Protein AF-A0A257TPE8-F1 (afdb_monomer_lite)

Radius of gyration: 13.31 Å; chains: 1; bounding box: 31×28×34 Å

Foldseek 3Di:
DDDDDFWDWDFPDDDDPVRCVVPVPHDDQLCDPRTQFTFGLPDPDDQFWTDGNVPNPPIDTDDDPDGRDPPPPD

Sequence (74 aa):
MRGEIDNLRICNHPRTQEEIRSTLHSHLTGKEAGLVGYWDFNQNGSDTEVLDRTGNGNNGRIVDGVKFVPADSL

Structure (mmCIF, N/CA/C/O backbone):
data_AF-A0A257TPE8-F1
#
_entry.id   AF-A0A257TPE8-F1
#
loop_
_atom_site.group_PDB
_atom_site.id
_atom_site.type_symbol
_atom_site.label_atom_id
_atom_site.label_alt_id
_atom_site.label_comp_id
_atom_site.label_asym_id
_atom_site.label_entity_id
_atom_site.label_seq_id
_atom_site.pdbx_PDB_ins_code
_atom_site.Cartn_x
_atom_site.Cartn_y
_atom_site.Cartn_z
_atom_site.occupancy
_atom_site.B_iso_or_equiv
_atom_site.auth_seq_id
_atom_site.auth_comp_id
_atom_site.auth_asym_id
_atom_site.auth_atom_id
_atom_site.pdbx_PDB_model_num
ATOM 1 N N . MET A 1 1 ? -4.428 4.682 -22.764 1.00 62.97 1 MET A N 1
ATOM 2 C CA . MET A 1 1 ? -4.611 5.455 -21.516 1.00 62.97 1 MET A CA 1
ATOM 3 C C . MET A 1 1 ? -3.268 5.495 -20.802 1.00 62.97 1 MET A C 1
ATOM 5 O O . MET A 1 1 ? -2.548 4.509 -20.902 1.00 62.97 1 MET A O 1
ATOM 9 N N . ARG A 1 2 ? -2.901 6.607 -20.163 1.00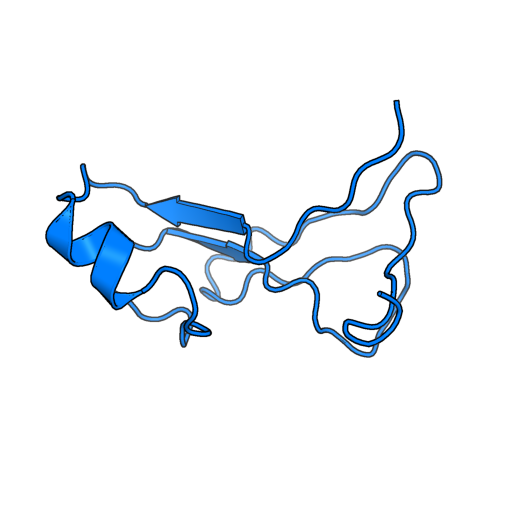 81.25 2 ARG A N 1
ATOM 10 C CA . ARG A 1 2 ? -1.733 6.705 -19.271 1.00 81.25 2 ARG A CA 1
ATOM 11 C C . ARG A 1 2 ? -2.242 7.240 -17.940 1.00 81.25 2 ARG A C 1
ATOM 13 O O . ARG A 1 2 ? -3.085 8.132 -17.954 1.00 81.25 2 ARG A O 1
ATOM 20 N N . GLY A 1 3 ? -1.784 6.661 -16.844 1.00 88.25 3 GLY A N 1
ATOM 21 C CA . GLY A 1 3 ? -2.199 7.037 -15.504 1.00 88.25 3 GLY A CA 1
ATOM 22 C C . GLY A 1 3 ? -1.204 6.512 -14.487 1.00 88.25 3 GLY A C 1
ATOM 23 O O . GLY A 1 3 ? -0.443 5.589 -14.779 1.00 88.25 3 GLY A O 1
ATOM 24 N N . GLU A 1 4 ? -1.233 7.125 -13.318 1.00 89.19 4 GLU A N 1
ATOM 25 C CA . GLU A 1 4 ? -0.390 6.793 -12.180 1.00 89.19 4 GLU A CA 1
ATOM 26 C C . GLU A 1 4 ? -1.290 6.295 -11.051 1.00 89.19 4 GLU A C 1
ATOM 28 O O . GLU A 1 4 ? -2.443 6.717 -10.922 1.00 89.19 4 GLU A O 1
ATOM 33 N N . ILE A 1 5 ? -0.779 5.347 -10.274 1.00 90.69 5 ILE A N 1
ATOM 34 C CA . ILE A 1 5 ? -1.448 4.813 -9.092 1.00 90.69 5 ILE A CA 1
ATOM 35 C C . ILE A 1 5 ? -0.489 5.012 -7.935 1.00 90.69 5 ILE A C 1
ATOM 37 O O . ILE A 1 5 ? 0.689 4.680 -8.043 1.00 90.69 5 ILE A O 1
ATOM 41 N N . ASP A 1 6 ? -1.026 5.505 -6.831 1.00 90.94 6 ASP A N 1
ATOM 42 C CA . ASP A 1 6 ? -0.314 5.612 -5.574 1.00 90.94 6 ASP A CA 1
ATOM 43 C C . ASP A 1 6 ? -1.235 5.191 -4.417 1.00 90.94 6 ASP A C 1
ATOM 45 O O . ASP A 1 6 ? -2.463 5.174 -4.561 1.00 90.94 6 ASP A O 1
ATOM 49 N N . ASN A 1 7 ? -0.651 4.852 -3.266 1.00 92.88 7 ASN A N 1
ATOM 50 C CA . ASN A 1 7 ? -1.356 4.654 -2.002 1.00 92.88 7 ASN A CA 1
ATOM 51 C C . ASN A 1 7 ? -2.483 3.594 -2.055 1.00 92.88 7 ASN A C 1
ATOM 53 O O . ASN A 1 7 ? -3.538 3.762 -1.432 1.00 92.88 7 ASN A O 1
ATOM 57 N N . LEU A 1 8 ? -2.263 2.477 -2.758 1.00 94.94 8 LEU A N 1
ATOM 58 C CA . LEU A 1 8 ? -3.251 1.402 -2.885 1.00 94.94 8 LEU A CA 1
ATOM 59 C C . LEU A 1 8 ? -3.464 0.693 -1.542 1.00 94.94 8 LEU A C 1
ATOM 61 O O . LEU A 1 8 ? -2.516 0.218 -0.916 1.00 94.94 8 LEU A O 1
ATOM 65 N N . ARG A 1 9 ? -4.725 0.583 -1.113 1.00 96.19 9 ARG A N 1
ATOM 66 C CA . ARG A 1 9 ? -5.122 0.022 0.188 1.00 96.19 9 ARG A CA 1
ATOM 67 C C . ARG A 1 9 ? -6.277 -0.954 0.020 1.00 96.19 9 ARG A C 1
ATOM 69 O O . ARG A 1 9 ? -7.210 -0.683 -0.735 1.00 96.19 9 ARG A O 1
ATOM 76 N N . ILE A 1 10 ? -6.251 -2.042 0.783 1.00 96.94 10 ILE A N 1
ATOM 77 C CA . ILE A 1 10 ? -7.369 -2.980 0.917 1.00 96.94 10 ILE A CA 1
ATOM 78 C C . ILE A 1 10 ? -7.690 -3.1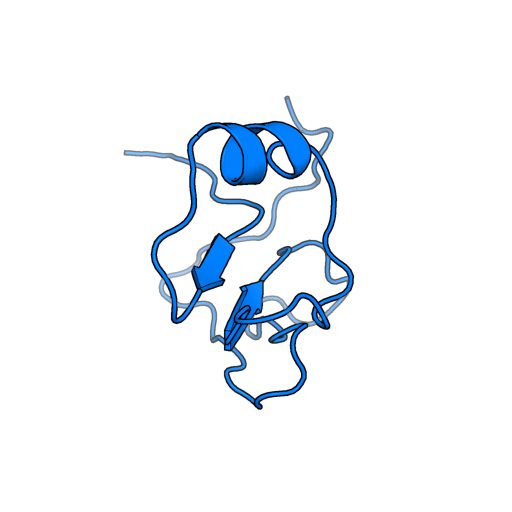33 2.401 1.00 96.94 10 ILE A C 1
ATOM 80 O O . ILE A 1 10 ? -6.819 -3.474 3.201 1.00 96.94 10 ILE A O 1
ATOM 84 N N . CYS A 1 11 ? -8.954 -2.904 2.758 1.00 96.69 11 CYS A N 1
ATOM 85 C CA . CYS A 1 11 ? -9.466 -3.066 4.115 1.00 96.69 11 CYS A CA 1
ATOM 86 C C . CYS A 1 11 ? -10.536 -4.161 4.150 1.00 96.69 11 CYS A C 1
ATOM 88 O O . CYS A 1 11 ? -11.329 -4.289 3.218 1.00 96.69 11 CYS A O 1
ATOM 90 N N . ASN A 1 12 ? -10.579 -4.936 5.230 1.00 97.56 12 ASN A N 1
ATOM 91 C CA . ASN A 1 12 ? -11.544 -6.025 5.415 1.00 97.56 12 ASN A CA 1
ATOM 92 C C . ASN A 1 12 ? -12.844 -5.587 6.113 1.00 97.56 12 ASN A C 1
ATOM 94 O O . ASN A 1 12 ? -13.651 -6.432 6.498 1.00 97.56 12 ASN A O 1
ATOM 98 N N . HIS A 1 13 ? -13.053 -4.281 6.269 1.00 95.62 13 HIS A N 1
ATOM 99 C CA . HIS A 1 13 ? -14.277 -3.705 6.804 1.00 95.62 13 HIS A CA 1
ATOM 100 C C . HIS A 1 13 ? -14.749 -2.535 5.931 1.00 95.62 13 HIS A C 1
ATOM 102 O O . HIS A 1 13 ? -13.927 -1.863 5.296 1.00 95.62 13 HIS A O 1
ATOM 108 N N . PRO A 1 14 ? -16.063 -2.252 5.908 1.00 95.94 14 PRO A N 1
ATOM 109 C CA . PRO A 1 14 ? -16.575 -1.023 5.323 1.00 95.94 14 PRO A CA 1
ATOM 110 C C . PRO A 1 14 ? -15.991 0.183 6.058 1.00 95.94 14 PRO A C 1
ATOM 112 O O . PRO A 1 14 ? -16.042 0.238 7.288 1.00 95.94 14 PRO A O 1
ATOM 115 N N . ARG A 1 15 ? -15.453 1.145 5.305 1.00 94.56 15 ARG A N 1
ATOM 116 C CA . ARG A 1 15 ? -14.946 2.404 5.857 1.00 94.56 15 ARG A CA 1
ATOM 117 C C . ARG A 1 15 ? -15.988 3.504 5.735 1.00 94.56 15 ARG A C 1
ATOM 119 O O . ARG A 1 15 ? -16.671 3.595 4.711 1.00 94.56 15 ARG A O 1
ATOM 126 N N . THR A 1 16 ? -16.088 4.352 6.750 1.00 95.94 16 THR A N 1
ATOM 127 C CA . THR A 1 16 ? -16.946 5.542 6.689 1.00 95.94 16 THR A CA 1
ATOM 128 C C . THR A 1 16 ? -16.312 6.633 5.826 1.00 95.94 16 THR A C 1
ATOM 130 O O . THR A 1 16 ? -15.114 6.616 5.526 1.00 95.94 16 THR A O 1
ATOM 133 N N . GLN A 1 17 ? -17.112 7.622 5.424 1.00 97.25 17 GLN A N 1
ATOM 134 C CA . GLN A 1 17 ? -16.597 8.781 4.696 1.00 97.25 17 GLN A CA 1
ATOM 135 C C . GLN A 1 17 ? -15.549 9.539 5.526 1.00 97.25 17 GLN A C 1
ATOM 137 O O . GLN A 1 17 ? -14.549 10.005 4.978 1.00 97.25 17 GLN A O 1
ATOM 142 N N . GLU A 1 18 ? -15.763 9.653 6.834 1.00 96.31 18 GLU A N 1
ATOM 143 C CA . GLU A 1 18 ? -14.872 10.337 7.769 1.00 96.31 18 GLU A CA 1
ATOM 144 C C . GLU A 1 18 ? -13.524 9.619 7.880 1.00 96.31 18 GLU A C 1
ATOM 146 O O . GLU A 1 18 ? -12.483 10.270 7.819 1.00 96.31 18 GLU A O 1
ATOM 151 N N . GLU A 1 19 ? -13.529 8.287 7.971 1.00 93.31 19 GLU A N 1
ATOM 152 C CA . GLU A 1 19 ? -12.307 7.475 7.995 1.00 93.31 19 GLU A CA 1
ATOM 153 C C . GLU A 1 19 ? -11.521 7.589 6.685 1.00 93.31 19 GLU A C 1
ATOM 155 O O . GLU A 1 19 ? -10.291 7.708 6.683 1.00 93.31 19 GLU A O 1
ATOM 160 N N . ILE A 1 20 ? -12.219 7.569 5.547 1.00 93.81 20 ILE A N 1
ATOM 161 C CA . ILE A 1 20 ? -11.577 7.766 4.246 1.00 93.81 20 ILE A CA 1
ATOM 162 C C . ILE A 1 20 ? -10.931 9.152 4.206 1.00 93.81 20 ILE A C 1
ATOM 164 O O . ILE A 1 20 ? -9.737 9.252 3.934 1.00 93.81 20 ILE A O 1
ATOM 168 N N . ARG A 1 21 ? -11.676 10.209 4.553 1.00 95.69 21 ARG A N 1
ATOM 169 C CA . ARG A 1 21 ? -11.173 11.592 4.546 1.00 95.69 21 ARG A CA 1
ATOM 170 C C . ARG A 1 21 ? -9.986 11.801 5.481 1.00 95.69 21 ARG A C 1
ATOM 172 O O . ARG A 1 21 ? -9.039 12.471 5.085 1.00 95.69 21 ARG A O 1
ATOM 179 N N . SER A 1 22 ? -10.011 11.222 6.681 1.00 93.75 22 SER A N 1
ATOM 180 C CA . SER A 1 22 ? -8.939 11.402 7.669 1.00 93.75 22 SER A CA 1
ATOM 181 C C . SER A 1 22 ? -7.611 10.769 7.251 1.00 93.75 22 SER A C 1
ATOM 183 O O . SER A 1 22 ? -6.567 11.153 7.765 1.00 93.75 22 SER A O 1
ATOM 185 N N . THR A 1 23 ? -7.641 9.824 6.308 1.00 93.19 23 THR A N 1
ATOM 186 C CA . THR A 1 23 ? -6.459 9.073 5.856 1.00 93.19 23 THR A CA 1
ATOM 187 C C . THR A 1 23 ? -6.102 9.319 4.393 1.00 93.19 23 THR A C 1
ATOM 189 O O . THR A 1 23 ? -5.102 8.780 3.921 1.00 93.19 23 THR A O 1
ATOM 192 N N . LEU A 1 24 ? -6.900 10.106 3.665 1.00 91.25 24 LEU A N 1
ATOM 193 C CA . LEU A 1 24 ? -6.826 10.224 2.206 1.00 91.25 24 LEU A CA 1
ATOM 194 C C . LEU A 1 24 ? -5.453 10.697 1.712 1.00 91.25 24 LEU A C 1
ATOM 196 O O . LEU A 1 24 ? -4.955 10.174 0.724 1.00 91.25 24 LEU A O 1
ATOM 200 N N . HIS A 1 25 ? -4.839 11.653 2.411 1.00 89.81 25 HIS A N 1
ATOM 201 C CA . HIS A 1 25 ? -3.545 12.251 2.043 1.00 89.81 25 HIS A CA 1
ATOM 202 C C . HIS A 1 25 ? -2.418 11.869 3.011 1.00 89.81 25 HIS A C 1
ATOM 204 O O . HIS A 1 25 ? -1.402 12.552 3.096 1.00 89.81 25 HIS A O 1
ATOM 210 N N . SER A 1 26 ? -2.619 10.820 3.805 1.00 89.75 26 SER A N 1
ATOM 211 C CA . SER A 1 26 ? -1.659 10.397 4.821 1.00 89.75 26 SER A CA 1
ATOM 212 C C . SER A 1 26 ? -1.063 9.055 4.449 1.00 89.75 26 SER A C 1
ATOM 214 O O . SER A 1 26 ? -1.796 8.145 4.057 1.00 89.75 26 SER A O 1
ATOM 216 N N . HIS A 1 27 ? 0.247 8.910 4.633 1.00 90.38 27 HIS A N 1
ATOM 217 C CA . HIS A 1 27 ? 0.872 7.596 4.616 1.00 90.38 27 HIS A CA 1
ATOM 218 C C . HIS A 1 27 ? 0.465 6.824 5.861 1.00 90.38 27 HIS A C 1
ATOM 220 O O . HIS A 1 27 ? 0.528 7.330 6.983 1.00 90.38 27 HIS A O 1
ATOM 226 N N . LEU A 1 28 ? 0.029 5.594 5.632 1.00 93.56 28 LEU A N 1
ATOM 227 C CA . LEU A 1 28 ? -0.316 4.668 6.691 1.00 93.56 28 LEU A CA 1
ATOM 228 C C . LEU A 1 28 ? 0.937 3.945 7.186 1.00 93.56 28 LEU A C 1
ATOM 230 O O . LEU A 1 28 ? 1.950 3.853 6.493 1.00 93.56 28 LEU A O 1
ATOM 234 N N . THR A 1 29 ? 0.863 3.428 8.402 1.00 94.19 29 THR A N 1
ATOM 235 C CA . THR A 1 29 ? 1.930 2.641 9.026 1.00 94.19 29 THR A CA 1
ATOM 236 C C . THR A 1 29 ? 1.898 1.171 8.608 1.00 94.19 29 THR A C 1
ATOM 238 O O . THR A 1 29 ? 2.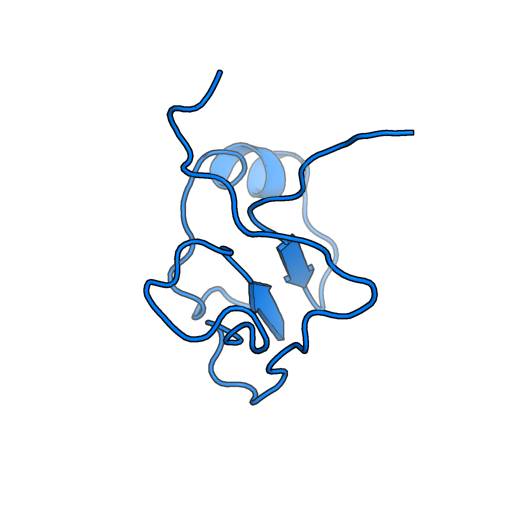869 0.456 8.848 1.00 94.19 29 THR A O 1
ATOM 241 N N . GLY A 1 30 ? 0.785 0.713 8.023 1.00 95.38 30 GLY A N 1
ATOM 242 C CA . GLY A 1 30 ? 0.531 -0.692 7.700 1.00 95.38 30 GLY A CA 1
ATOM 243 C C . GLY A 1 30 ? -0.087 -1.484 8.857 1.00 95.38 30 GLY A C 1
ATOM 244 O O . GLY A 1 30 ? -0.407 -2.656 8.691 1.00 95.38 30 GLY A O 1
ATOM 245 N N . LYS A 1 31 ? -0.267 -0.867 10.030 1.00 96.06 31 LYS A N 1
ATOM 246 C CA . LYS A 1 31 ? -0.779 -1.514 11.253 1.00 96.06 31 LYS A CA 1
ATOM 247 C C . LYS A 1 31 ? -2.191 -1.069 11.629 1.00 96.06 31 LYS A C 1
ATOM 249 O O . LYS A 1 31 ? -2.663 -1.362 12.727 1.00 96.06 31 LYS A O 1
ATOM 254 N N . GLU A 1 32 ? -2.848 -0.317 10.758 1.00 95.06 32 GLU A N 1
ATOM 255 C CA . GLU A 1 32 ? -4.200 0.181 10.969 1.00 95.06 32 GLU A CA 1
ATOM 256 C C . GLU A 1 32 ? -5.186 -0.984 11.107 1.00 95.06 32 GLU A C 1
ATOM 258 O O . GLU A 1 32 ? -5.108 -1.985 10.391 1.00 95.06 32 GLU A O 1
ATOM 263 N N . ALA A 1 33 ? -6.140 -0.851 12.031 1.00 93.38 33 ALA A N 1
ATOM 264 C CA . ALA A 1 33 ? -7.142 -1.880 12.262 1.00 93.38 33 ALA A CA 1
ATOM 265 C C . ALA A 1 33 ? -7.915 -2.177 10.968 1.00 93.38 33 ALA A C 1
ATOM 267 O O . ALA A 1 33 ? -8.449 -1.275 10.328 1.00 93.38 33 ALA A O 1
ATOM 268 N N . GLY A 1 34 ? -7.946 -3.454 10.586 1.00 95.06 34 GLY A N 1
ATOM 269 C CA . GLY A 1 34 ? -8.656 -3.928 9.402 1.00 95.06 34 GLY A CA 1
ATOM 270 C C . GLY A 1 34 ? -7.998 -3.606 8.055 1.00 95.06 34 GLY A C 1
ATOM 271 O O . GLY A 1 34 ? -8.560 -3.954 7.016 1.00 95.06 34 GLY A O 1
ATOM 272 N N . LEU A 1 35 ? -6.806 -3.002 8.037 1.00 97.06 35 LEU A N 1
ATOM 273 C CA . LEU A 1 35 ? -5.977 -2.903 6.836 1.00 97.06 35 LEU A CA 1
ATOM 274 C C . LEU A 1 35 ? -5.313 -4.260 6.566 1.00 97.06 35 LEU A C 1
ATOM 276 O O . LEU A 1 35 ? -4.574 -4.775 7.401 1.00 97.06 35 LEU A O 1
ATOM 280 N N . VAL A 1 36 ? -5.596 -4.854 5.407 1.00 98.00 36 VAL A N 1
ATOM 281 C CA . VAL A 1 36 ? -5.119 -6.205 5.051 1.00 98.00 36 VAL A CA 1
ATOM 282 C C . VAL A 1 36 ? -4.128 -6.218 3.891 1.00 98.00 36 VAL A C 1
ATOM 284 O O . VAL A 1 36 ? -3.437 -7.216 3.708 1.00 98.00 36 VAL A O 1
ATOM 287 N N . GLY A 1 37 ? -4.016 -5.113 3.153 1.00 97.88 37 GLY A N 1
ATOM 288 C CA . GLY A 1 37 ? -2.958 -4.890 2.171 1.00 97.88 37 GLY A CA 1
ATOM 289 C C . GLY A 1 37 ? -2.722 -3.399 1.960 1.00 97.88 37 GLY A C 1
ATOM 290 O O . GLY A 1 37 ? -3.679 -2.616 1.922 1.00 97.88 37 GLY A O 1
ATOM 291 N N . TYR A 1 38 ? -1.457 -3.001 1.850 1.00 97.44 38 TYR A N 1
ATOM 292 C CA . TYR A 1 38 ? -1.075 -1.611 1.613 1.00 97.44 38 TYR A CA 1
ATOM 293 C C . TYR A 1 38 ? 0.219 -1.536 0.809 1.00 97.44 38 TYR A C 1
ATOM 295 O O . TYR A 1 38 ? 1.259 -2.022 1.249 1.00 97.44 38 TYR A O 1
ATOM 303 N N . TRP A 1 39 ? 0.143 -0.891 -0.353 1.00 95.31 39 TRP A N 1
ATOM 304 C CA . TRP A 1 39 ? 1.269 -0.658 -1.248 1.00 95.31 39 TRP A CA 1
ATOM 305 C C . TRP A 1 39 ? 1.379 0.846 -1.490 1.00 95.31 39 TRP A C 1
ATOM 307 O O . TRP A 1 39 ? 0.514 1.459 -2.116 1.00 95.31 39 TRP A O 1
ATOM 317 N N . ASP A 1 40 ? 2.433 1.439 -0.934 1.00 92.62 40 ASP A N 1
ATOM 318 C CA . ASP A 1 40 ? 2.701 2.880 -0.984 1.00 92.62 40 ASP A CA 1
ATOM 319 C C . ASP A 1 40 ? 3.553 3.295 -2.184 1.00 92.62 40 ASP A C 1
ATOM 321 O O . ASP A 1 40 ? 3.823 4.474 -2.334 1.00 92.62 40 ASP A O 1
ATOM 325 N N . PHE A 1 41 ? 4.038 2.327 -2.968 1.00 91.06 41 PHE A N 1
ATOM 326 C CA . PHE A 1 41 ? 4.872 2.501 -4.163 1.00 91.06 41 PHE A CA 1
ATOM 327 C C . PHE A 1 41 ? 6.103 3.425 -4.003 1.00 91.06 41 PHE A C 1
ATOM 329 O O . PHE A 1 41 ? 6.766 3.738 -4.986 1.00 91.06 41 PHE A O 1
ATOM 336 N N . ASN A 1 42 ? 6.490 3.765 -2.769 1.00 86.62 42 ASN A N 1
ATOM 337 C CA . ASN A 1 42 ? 7.579 4.694 -2.426 1.00 86.62 42 ASN A CA 1
ATOM 338 C C . ASN A 1 42 ? 8.896 3.981 -2.093 1.00 86.62 42 ASN A C 1
ATOM 340 O O . ASN A 1 42 ? 9.724 4.4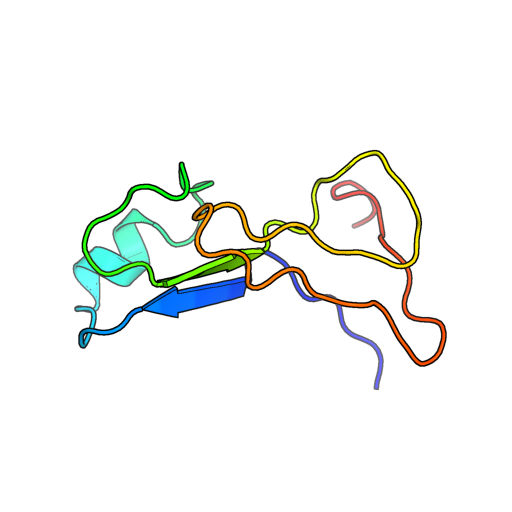52 -1.312 1.00 86.62 42 ASN A O 1
ATOM 344 N N . GLN A 1 43 ? 9.073 2.774 -2.610 1.00 77.50 43 GLN A N 1
ATOM 345 C CA . GLN A 1 43 ? 10.229 1.947 -2.301 1.00 77.50 43 GLN A CA 1
ATOM 346 C C . GLN A 1 43 ? 11.411 2.259 -3.217 1.00 77.50 43 GLN A C 1
ATOM 348 O O . GLN A 1 43 ? 11.305 2.218 -4.438 1.00 77.50 43 GLN A O 1
ATOM 353 N N . ASN A 1 44 ? 12.574 2.469 -2.604 1.00 64.44 44 ASN A N 1
ATOM 354 C CA . ASN A 1 44 ? 13.853 2.498 -3.302 1.00 64.44 44 ASN A CA 1
ATOM 355 C C . ASN A 1 44 ? 14.349 1.050 -3.425 1.00 64.44 44 ASN A C 1
ATOM 357 O O . ASN A 1 44 ? 14.829 0.477 -2.446 1.00 64.44 44 ASN A O 1
ATOM 361 N N . GLY A 1 45 ? 14.168 0.417 -4.584 1.00 62.06 45 GLY A N 1
ATOM 362 C CA . GLY A 1 45 ? 14.451 -1.011 -4.744 1.00 62.06 45 GLY A CA 1
ATOM 363 C C . GLY A 1 45 ? 14.257 -1.517 -6.169 1.00 62.06 45 GLY A C 1
ATOM 364 O O . GLY A 1 45 ? 14.225 -0.728 -7.105 1.00 62.06 45 GLY A O 1
ATOM 365 N N . SER A 1 46 ? 14.165 -2.842 -6.337 1.00 63.09 46 SER A N 1
ATOM 366 C CA . SER A 1 46 ? 14.005 -3.450 -7.664 1.00 63.09 46 SER A CA 1
ATOM 367 C C . SER A 1 46 ? 12.726 -2.960 -8.348 1.00 63.09 46 SER A C 1
ATOM 369 O O . SER A 1 46 ? 11.666 -2.928 -7.723 1.00 63.09 46 SER A O 1
ATOM 371 N N . ASP A 1 47 ? 12.807 -2.689 -9.649 1.00 72.31 47 ASP A N 1
ATOM 372 C CA . ASP A 1 47 ? 11.681 -2.235 -10.480 1.00 72.31 47 ASP A CA 1
ATOM 373 C C . ASP A 1 47 ? 10.560 -3.283 -10.640 1.00 72.31 47 ASP A C 1
ATOM 375 O O . ASP A 1 47 ? 9.606 -3.065 -11.383 1.00 72.31 47 ASP A O 1
ATOM 379 N N . THR A 1 48 ? 10.679 -4.455 -10.002 1.00 86.50 48 THR A N 1
ATOM 380 C CA . THR A 1 48 ? 9.834 -5.623 -10.295 1.00 86.50 48 THR A CA 1
ATOM 381 C C . THR A 1 48 ? 9.012 -6.149 -9.126 1.00 86.50 48 THR A C 1
ATOM 383 O O . THR A 1 48 ? 8.065 -6.891 -9.367 1.00 86.50 48 THR A O 1
ATOM 386 N N . GLU A 1 49 ? 9.303 -5.767 -7.885 1.00 89.94 49 GLU A N 1
ATOM 387 C CA . GLU A 1 49 ? 8.546 -6.194 -6.695 1.00 89.94 49 GLU A CA 1
ATOM 388 C C . GLU A 1 49 ? 7.936 -4.972 -6.009 1.00 89.94 49 GLU A C 1
ATOM 390 O O . GLU A 1 49 ? 8.526 -3.902 -6.073 1.00 89.94 49 GLU A O 1
ATOM 395 N N . VAL A 1 50 ? 6.786 -5.112 -5.345 1.00 92.62 50 VAL A N 1
ATOM 396 C CA . VAL A 1 50 ? 6.193 -4.084 -4.477 1.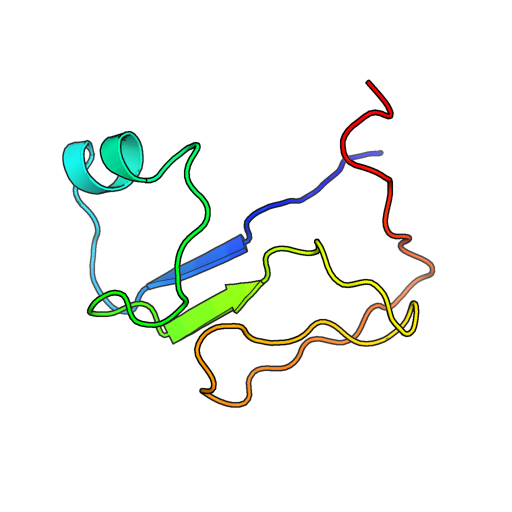00 92.62 50 VAL A CA 1
ATOM 397 C C . VAL A 1 50 ? 5.911 -4.685 -3.107 1.00 92.62 50 VAL A C 1
ATOM 399 O O . VAL A 1 50 ? 5.197 -5.677 -3.005 1.00 92.62 50 VAL A O 1
ATOM 402 N N . LEU A 1 51 ? 6.436 -4.094 -2.044 1.00 93.31 51 LEU A N 1
ATOM 403 C CA . LEU A 1 51 ? 6.268 -4.615 -0.692 1.00 93.31 51 LEU A CA 1
ATOM 404 C C . LEU A 1 51 ? 4.864 -4.332 -0.154 1.00 93.31 51 LEU A C 1
ATOM 406 O O . LEU A 1 51 ? 4.375 -3.204 -0.232 1.00 93.31 51 LEU A O 1
ATOM 410 N N . ASP A 1 52 ? 4.254 -5.346 0.458 1.00 96.12 52 ASP A N 1
ATOM 411 C CA . ASP A 1 52 ? 3.069 -5.159 1.293 1.00 96.12 52 ASP A CA 1
ATOM 412 C C . ASP A 1 52 ? 3.485 -4.605 2.659 1.00 96.12 52 ASP A C 1
ATOM 414 O O . ASP A 1 52 ? 4.084 -5.290 3.496 1.00 96.12 52 ASP A O 1
ATOM 418 N N . ARG A 1 53 ? 3.139 -3.342 2.899 1.00 96.00 53 ARG A N 1
ATOM 419 C CA . ARG A 1 53 ? 3.482 -2.613 4.123 1.00 96.00 53 ARG A CA 1
ATOM 420 C C . ARG A 1 53 ? 2.743 -3.116 5.358 1.00 96.00 53 ARG A C 1
ATOM 422 O O . ARG A 1 53 ? 3.150 -2.774 6.465 1.00 96.00 53 ARG A O 1
ATOM 429 N N . THR A 1 54 ? 1.701 -3.935 5.202 1.00 97.19 54 THR A N 1
ATOM 430 C CA . THR A 1 54 ? 1.007 -4.545 6.349 1.00 97.19 54 THR A CA 1
ATOM 431 C C . THR A 1 54 ? 1.791 -5.690 6.983 1.00 97.19 54 THR A C 1
ATOM 433 O O . THR A 1 54 ? 1.531 -6.064 8.125 1.00 97.19 54 THR A O 1
ATOM 436 N N . GLY A 1 55 ? 2.770 -6.250 6.263 1.00 94.88 55 GLY A N 1
ATOM 437 C CA . GLY A 1 55 ? 3.503 -7.434 6.706 1.00 94.88 55 GLY A CA 1
ATOM 438 C C . GLY A 1 55 ? 2.723 -8.744 6.548 1.00 94.88 55 GLY A C 1
ATOM 439 O O . GLY A 1 55 ? 3.218 -9.786 6.969 1.00 94.88 55 GLY A O 1
ATOM 440 N N . ASN A 1 56 ? 1.551 -8.724 5.902 1.00 97.12 56 ASN A N 1
ATOM 441 C CA . ASN A 1 56 ? 0.752 -9.923 5.629 1.00 97.12 56 ASN A CA 1
ATOM 442 C C . ASN A 1 56 ? 1.311 -10.783 4.480 1.00 97.12 56 ASN A C 1
ATOM 444 O O . ASN A 1 56 ? 0.757 -11.834 4.168 1.00 97.12 56 ASN A O 1
ATOM 448 N N . GLY A 1 57 ? 2.414 -10.356 3.857 1.00 96.31 57 GLY A N 1
ATOM 449 C CA . GLY A 1 57 ? 3.105 -11.113 2.815 1.00 96.31 57 GLY A CA 1
ATOM 450 C C . GLY A 1 57 ? 2.464 -11.010 1.432 1.00 96.31 57 GLY A C 1
ATOM 451 O O . GLY A 1 57 ? 2.836 -11.777 0.546 1.00 96.31 57 GLY A O 1
ATOM 452 N N . ASN A 1 58 ? 1.549 -10.061 1.206 1.00 97.12 58 ASN A N 1
ATOM 453 C CA . ASN A 1 58 ? 0.935 -9.845 -0.106 1.00 97.12 58 ASN A CA 1
ATOM 454 C C . ASN A 1 58 ? 1.844 -9.015 -1.033 1.00 97.12 58 ASN A C 1
ATOM 456 O O . ASN A 1 58 ? 1.393 -8.059 -1.664 1.00 97.12 58 ASN A O 1
ATOM 460 N N . ASN A 1 59 ? 3.141 -9.321 -1.099 1.00 95.00 59 ASN A N 1
ATOM 461 C CA . ASN A 1 59 ? 4.047 -8.584 -1.978 1.00 95.00 59 ASN A CA 1
ATOM 462 C C . ASN A 1 59 ? 3.562 -8.680 -3.434 1.00 95.00 59 ASN A C 1
ATOM 464 O O . ASN A 1 59 ? 3.210 -9.750 -3.933 1.00 95.00 59 ASN A O 1
ATOM 468 N N . GLY A 1 60 ? 3.520 -7.535 -4.106 1.00 93.31 60 GLY A N 1
ATOM 469 C CA . GLY A 1 60 ? 3.136 -7.410 -5.502 1.00 93.31 60 GLY A CA 1
ATOM 470 C C . GLY A 1 60 ? 4.314 -7.627 -6.445 1.00 93.31 60 GLY A C 1
ATOM 471 O O . GLY A 1 60 ? 5.478 -7.509 -6.064 1.00 93.31 60 GLY A O 1
ATOM 472 N N . ARG A 1 61 ? 4.000 -7.887 -7.716 1.00 92.69 61 ARG A N 1
ATOM 473 C CA . ARG A 1 61 ? 4.976 -7.937 -8.807 1.00 92.69 61 ARG A CA 1
ATOM 474 C C . ARG A 1 61 ? 4.578 -6.954 -9.897 1.00 92.69 61 ARG A C 1
ATOM 476 O O . ARG A 1 61 ? 3.442 -6.991 -10.366 1.00 92.69 61 ARG A O 1
ATOM 483 N N . ILE A 1 62 ? 5.512 -6.111 -10.314 1.00 91.06 62 ILE A N 1
ATOM 484 C CA . ILE A 1 62 ? 5.328 -5.228 -11.462 1.00 91.06 62 ILE A CA 1
ATOM 485 C C . ILE A 1 62 ? 5.450 -6.060 -12.744 1.00 91.06 62 ILE A C 1
ATOM 487 O O . ILE A 1 62 ? 6.380 -6.853 -12.910 1.00 91.06 62 ILE A O 1
ATOM 491 N N . VAL A 1 63 ? 4.484 -5.897 -13.645 1.00 90.75 63 VAL A N 1
ATOM 492 C CA . VAL A 1 63 ? 4.407 -6.593 -14.935 1.00 90.75 63 VAL A CA 1
ATOM 493 C C . VAL A 1 63 ? 4.201 -5.583 -16.065 1.00 90.75 63 VAL A C 1
ATOM 495 O O . VAL A 1 63 ? 3.949 -4.404 -15.818 1.00 90.75 63 VAL A O 1
ATOM 498 N N . ASP A 1 64 ? 4.359 -6.036 -17.308 1.00 91.31 64 ASP A N 1
ATOM 499 C CA . ASP A 1 64 ? 4.037 -5.272 -18.523 1.00 91.31 64 ASP A CA 1
ATOM 500 C C . ASP A 1 64 ? 4.739 -3.907 -18.660 1.00 91.31 64 ASP A C 1
ATOM 502 O O . ASP A 1 64 ? 4.256 -2.997 -19.331 1.00 91.31 64 ASP A O 1
ATOM 506 N N . GLY A 1 65 ? 5.924 -3.769 -18.055 1.00 84.75 65 GLY A N 1
ATOM 507 C CA . GLY A 1 65 ? 6.792 -2.603 -18.232 1.00 84.75 65 GLY A CA 1
ATOM 508 C C . GLY A 1 65 ? 6.313 -1.327 -17.535 1.00 84.75 65 GLY A C 1
ATOM 509 O O . GLY A 1 65 ? 6.775 -0.241 -17.897 1.00 84.75 65 GLY A O 1
ATOM 510 N N . VAL A 1 66 ? 5.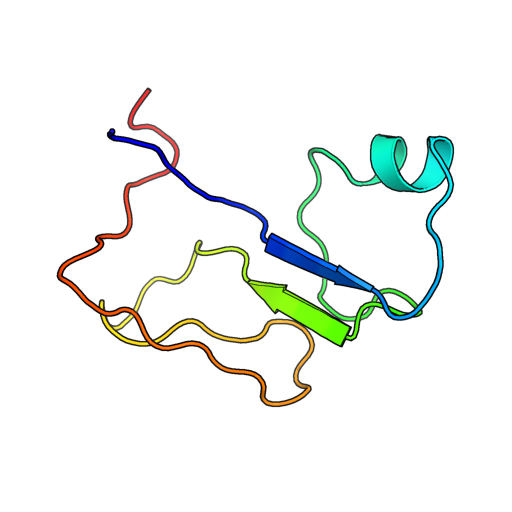412 -1.438 -16.552 1.00 88.88 66 VAL A N 1
ATOM 511 C CA . VAL A 1 66 ? 5.083 -0.335 -15.634 1.00 88.88 66 VAL A CA 1
ATOM 512 C C . VAL A 1 66 ? 6.353 0.110 -14.900 1.00 88.88 66 VAL A C 1
ATOM 514 O O . VAL A 1 66 ? 7.226 -0.703 -14.601 1.00 88.88 66 VAL A O 1
ATOM 517 N N . LYS A 1 67 ? 6.476 1.415 -14.642 1.00 86.00 67 LYS A N 1
ATOM 518 C CA . LYS A 1 67 ? 7.637 2.012 -13.975 1.00 86.00 67 LYS A CA 1
ATOM 519 C C . LYS A 1 67 ? 7.187 2.855 -12.796 1.00 86.00 67 LYS A C 1
ATOM 521 O O . LYS A 1 67 ? 6.163 3.528 -12.888 1.00 86.00 67 LYS A O 1
ATOM 526 N N . PHE A 1 68 ? 7.990 2.856 -11.738 1.00 86.94 68 PHE A N 1
ATOM 527 C CA . PHE A 1 68 ? 7.880 3.862 -10.692 1.00 86.94 68 PHE A CA 1
ATOM 528 C C . PHE A 1 68 ? 8.247 5.232 -11.262 1.00 86.94 68 PHE A C 1
ATOM 530 O O . PHE A 1 68 ? 9.192 5.362 -12.046 1.00 86.94 68 PHE A O 1
ATOM 537 N N . VAL A 1 69 ? 7.490 6.245 -10.862 1.00 84.31 69 VAL A N 1
ATOM 538 C CA . VAL A 1 69 ? 7.776 7.647 -11.157 1.00 84.31 69 VAL A CA 1
ATOM 539 C C . VAL A 1 69 ? 8.003 8.374 -9.831 1.00 84.31 69 VAL A C 1
ATOM 541 O O . VAL A 1 69 ? 7.283 8.099 -8.870 1.00 84.31 69 VAL A O 1
ATOM 544 N N . PRO A 1 70 ? 9.012 9.256 -9.723 1.00 79.06 70 PRO A N 1
ATOM 545 C CA . PRO A 1 70 ? 9.184 10.075 -8.529 1.00 79.06 70 PRO A CA 1
ATOM 546 C C . PRO A 1 70 ? 7.964 10.970 -8.307 1.00 79.06 70 PRO A C 1
ATOM 548 O O . PRO A 1 70 ? 7.478 11.578 -9.263 1.00 79.06 70 PRO A O 1
ATOM 551 N N . ALA A 1 71 ? 7.535 11.097 -7.049 1.00 68.06 71 ALA A N 1
ATOM 552 C CA . ALA A 1 71 ? 6.360 11.875 -6.643 1.00 68.06 71 ALA A CA 1
ATOM 553 C C . ALA A 1 71 ? 6.386 13.353 -7.096 1.00 68.06 71 ALA A C 1
ATOM 555 O O . ALA A 1 71 ? 5.330 13.954 -7.255 1.00 68.06 71 ALA A O 1
ATOM 556 N N . ASP A 1 72 ? 7.569 13.909 -7.381 1.00 58.78 72 ASP A N 1
ATOM 557 C CA . ASP A 1 72 ? 7.766 15.309 -7.790 1.00 58.78 72 ASP A CA 1
ATOM 558 C C . ASP A 1 72 ? 7.825 15.509 -9.322 1.00 58.78 72 ASP A C 1
ATOM 560 O O . ASP A 1 72 ? 8.413 16.474 -9.810 1.00 58.78 72 ASP A O 1
ATOM 564 N N . SER A 1 73 ? 7.259 14.589 -10.112 1.00 50.75 73 SER A N 1
ATOM 565 C CA . SER A 1 73 ? 7.278 14.676 -11.587 1.00 50.75 73 SER A CA 1
ATOM 566 C C . SER A 1 73 ? 6.061 15.394 -12.201 1.00 50.75 73 SER A C 1
ATOM 568 O O . SER A 1 73 ? 5.868 15.305 -13.417 1.00 50.75 73 SER A O 1
ATOM 570 N N . LEU A 1 74 ? 5.257 16.102 -11.394 1.00 46.94 74 LEU A N 1
ATOM 571 C CA . LEU A 1 74 ? 4.075 16.872 -11.816 1.00 46.94 74 LEU A CA 1
ATOM 572 C C . LEU A 1 74 ? 4.171 18.349 -11.420 1.00 46.94 74 LEU A C 1
ATOM 574 O O . LEU A 1 74 ? 4.465 18.630 -10.238 1.00 46.94 74 LEU A O 1
#

pLDDT: mean 88.77, std 11.45, range [46.94, 98.0]

Secondary structure (DSSP, 8-state):
-------EEEESSPPPHHHHHHHTTS---S-STTEEEEE-----S-TTEE--TTSSS--EE--TT-----TT--